Protein AF-A0A3D5V2R3-F1 (afdb_monomer)

Sequence (172 aa):
MREGDYQGSLLWVLDATVTPMGRRLIRKWVEQPLINQAEICKRHAAVEALATDNQARGDLRMALDGVYDLERLAGRIAAASANARDLNALQLTLSRLPSVISILGEFNSATLSAICQRINPLVEVVSAITQAIVEDPPVA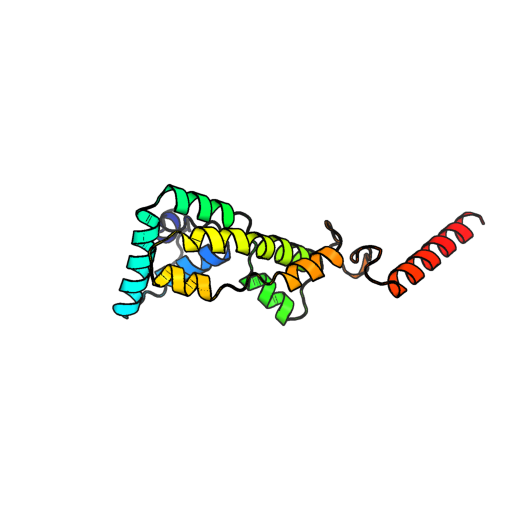IKEGGLIKPGFSKALDELRTVAVGAKEWLGTF

Secondary structure (DSSP, 8-state):
--S--STTSHHHHH---SSHHHHHHHHHHHHS----HHHHHHHHHHHHHHHH-HHHHHHHHHHHTT---HHHHHHHHHTT---HHHHHHHHHHHTTHHHHHHHHTTS--HHHHHHHTT----HHHHHHHHHHB-SS--SSGGG---BPTTS-HHHHHHHHHHHHHHHHHHT-

Mean predicted aligned error: 5.99 Å

Foldseek 3Di:
DPDDDPPPDPLVVVPPAQAPVVSVVSVCCVVPPDPDPVVVVLVVLVVVLLVVDVPLVVQLRVLQHLQYDVVVLVVCVVVVNDDLVSLLSVLVNLCSLVSNLVSLVVTPHPSSVVVSVPDDSPVVSSVLSVQFADNDADPDVVVPPGGDPPSDPVVNVVVVVVVVVVVVVVVD

pLDDT: mean 90.98, std 8.35, range [45.28, 98.19]

Radius of gyration: 22.48 Å; Cα contacts (8 Å, |Δi|>4): 142; chains: 1; bounding box: 44×40×74 Å

Nearest PDB structures (foldseek):
  7ou0-assembly1_B  TM=9.389E-01  e=1.072E-09  Escherichia coli K-12
  3zlj-assembly1_B  TM=9.289E-01  e=2.835E-09  Escherichia coli K-12
  7ai7-assembly1_B  TM=9.170E-01  e=2.255E-09  Escherichia coli K-12
  3zlj-assembly1_A  TM=9.331E-01  e=3.995E-09  Escherichia coli K-12
  7ai7-assembly1_A  TM=9.170E-01  e=2.255E-09  Escherichia coli K-12

Structure (mmCIF, N/CA/C/O backbone):
data_AF-A0A3D5V2R3-F1
#
_entry.id   AF-A0A3D5V2R3-F1
#
loop_
_atom_site.group_PDB
_atom_site.id
_atom_site.type_symbol
_atom_site.label_atom_id
_atom_site.label_alt_id
_atom_site.label_comp_id
_atom_site.label_asym_id
_atom_site.label_entity_id
_atom_site.label_seq_id
_atom_site.pdbx_PDB_ins_code
_atom_site.Cartn_x
_atom_site.Cartn_y
_atom_site.Cartn_z
_atom_site.occupancy
_atom_site.B_iso_or_equiv
_atom_site.auth_seq_id
_atom_site.auth_comp_id
_atom_site.auth_asym_id
_atom_site.auth_atom_id
_atom_site.pdbx_PDB_model_num
ATOM 1 N N . MET A 1 1 ? 0.796 -19.224 18.682 1.00 50.03 1 MET A N 1
ATOM 2 C CA . MET A 1 1 ? -0.335 -19.901 18.017 1.00 50.03 1 MET A CA 1
ATOM 3 C C . MET A 1 1 ? -0.023 -21.393 18.061 1.00 50.03 1 MET A C 1
ATOM 5 O O . MET A 1 1 ? 0.905 -21.806 17.383 1.00 50.03 1 MET A O 1
ATOM 9 N N . ARG A 1 2 ? -0.633 -22.156 18.984 1.00 45.28 2 ARG A N 1
ATOM 10 C CA . ARG A 1 2 ? -0.542 -23.629 18.949 1.00 45.28 2 ARG A CA 1
ATOM 11 C C . ARG A 1 2 ? -1.325 -24.092 17.718 1.00 45.28 2 ARG A C 1
ATOM 13 O O . ARG A 1 2 ? -2.342 -23.473 17.422 1.00 45.28 2 ARG A O 1
ATOM 20 N N . GLU A 1 3 ? -0.785 -25.075 17.004 1.00 68.50 3 GLU A N 1
ATOM 21 C CA . GLU A 1 3 ? -1.280 -25.631 15.735 1.00 68.50 3 GLU A CA 1
ATOM 22 C C . GLU A 1 3 ? -2.814 -25.624 15.649 1.00 68.50 3 GLU A C 1
ATOM 24 O O . GLU A 1 3 ? -3.494 -26.292 16.422 1.00 68.50 3 GLU A O 1
ATOM 29 N N . GLY A 1 4 ? -3.363 -24.818 14.744 1.00 56.16 4 GLY A N 1
ATOM 30 C CA . GLY A 1 4 ? -4.801 -24.677 14.558 1.00 56.16 4 GLY A CA 1
ATOM 31 C C . GLY A 1 4 ? -5.049 -23.812 13.337 1.00 56.16 4 GLY A C 1
ATOM 32 O O . GLY A 1 4 ? -4.484 -22.720 13.237 1.00 56.16 4 GLY A O 1
ATOM 33 N N . ASP A 1 5 ? -5.808 -24.347 12.386 1.00 72.12 5 ASP A N 1
ATOM 34 C CA . ASP A 1 5 ? -6.056 -23.738 11.084 1.00 72.12 5 ASP A CA 1
ATOM 35 C C . ASP A 1 5 ? -6.471 -22.267 11.183 1.00 72.12 5 ASP A C 1
ATOM 37 O O . ASP A 1 5 ? -7.123 -21.823 12.129 1.00 72.12 5 ASP A O 1
ATOM 41 N N . TYR A 1 6 ? -6.099 -21.489 10.163 1.00 78.69 6 TYR A N 1
ATOM 42 C CA . TYR A 1 6 ? -6.534 -20.097 10.058 1.00 78.69 6 TYR A CA 1
ATOM 43 C C . TYR A 1 6 ? -8.066 -20.013 10.112 1.00 78.69 6 TYR A C 1
ATOM 45 O O . TYR A 1 6 ? -8.605 -19.174 10.834 1.00 78.69 6 TYR A O 1
ATOM 53 N N . GLN A 1 7 ? -8.755 -20.924 9.420 1.00 84.06 7 GLN A N 1
ATOM 54 C CA . GLN A 1 7 ? -10.213 -21.029 9.424 1.00 84.06 7 GLN A CA 1
ATOM 55 C C . GLN A 1 7 ? -10.745 -21.377 10.821 1.00 84.06 7 GLN A C 1
ATOM 57 O O . GLN A 1 7 ? -10.276 -22.307 11.466 1.00 84.06 7 GLN A O 1
ATOM 62 N N . GLY A 1 8 ? -11.735 -20.612 11.290 1.00 84.81 8 GLY A N 1
ATOM 63 C CA . GLY A 1 8 ? -12.325 -20.779 12.625 1.00 84.81 8 GLY A CA 1
ATOM 64 C C . GLY A 1 8 ? -11.576 -20.067 13.759 1.00 84.81 8 GLY A C 1
ATOM 65 O O . GLY A 1 8 ? -12.050 -20.067 14.893 1.00 84.81 8 GLY A O 1
ATOM 66 N N . SER A 1 9 ? -10.444 -19.411 13.480 1.00 89.75 9 SER A N 1
ATOM 67 C CA . SER A 1 9 ? -9.740 -18.583 14.468 1.00 89.75 9 SER A CA 1
ATOM 68 C C . SER A 1 9 ? -10.374 -17.192 14.633 1.00 89.75 9 SER A C 1
ATOM 70 O O . SER A 1 9 ? -11.010 -16.669 13.717 1.00 89.75 9 SER A O 1
ATOM 72 N N . LEU A 1 10 ? -10.127 -16.528 15.773 1.00 90.12 10 LEU A N 1
ATOM 73 C CA . LEU A 1 10 ? -10.508 -15.118 15.975 1.00 90.12 10 LEU A CA 1
ATOM 74 C C . LEU A 1 10 ? -9.936 -14.216 14.873 1.00 90.12 10 LEU A C 1
ATOM 76 O O . LEU A 1 10 ? -10.608 -13.309 14.390 1.00 90.12 10 LEU A O 1
ATOM 80 N N . LEU A 1 11 ? -8.696 -14.478 14.455 1.00 91.38 11 LEU A N 1
ATOM 81 C CA . LEU A 1 11 ? -8.052 -13.700 13.408 1.00 91.38 11 LEU A CA 1
ATOM 82 C C . LEU A 1 11 ? -8.772 -13.845 12.063 1.00 91.38 11 LEU A C 1
ATOM 84 O O . LEU A 1 11 ? -8.862 -12.864 11.337 1.00 91.38 11 LEU A O 1
ATOM 88 N N . TRP A 1 12 ? -9.301 -15.028 11.741 1.00 91.44 12 TRP A N 1
ATOM 89 C CA . TRP A 1 12 ? -10.091 -15.235 10.524 1.00 91.44 12 TRP A CA 1
ATOM 90 C C . TRP A 1 12 ? -11.400 -14.449 10.533 1.00 91.44 12 TRP A C 1
ATOM 92 O O . TRP A 1 12 ? -11.771 -13.892 9.507 1.00 91.44 12 TRP A O 1
ATOM 102 N N . VAL A 1 13 ? -12.057 -14.330 11.690 1.00 92.94 13 VAL A N 1
ATOM 103 C CA . VAL A 1 13 ? -13.272 -13.509 11.825 1.00 92.94 13 VAL A CA 1
ATOM 104 C C . VAL A 1 13 ? -12.958 -12.011 11.717 1.00 92.94 13 VAL A C 1
ATOM 106 O O . VAL A 1 13 ? -13.726 -11.261 11.121 1.00 92.94 13 VAL A O 1
ATOM 109 N N . LEU A 1 14 ? -11.843 -11.560 12.299 1.00 93.81 14 LEU A N 1
ATOM 110 C CA . LEU A 1 14 ? -11.488 -10.137 12.346 1.00 93.81 14 LEU A CA 1
ATOM 111 C C . LEU A 1 14 ? -10.824 -9.616 11.063 1.00 93.81 14 LEU A C 1
ATOM 113 O O . LEU A 1 14 ? -10.918 -8.424 10.763 1.00 93.81 14 LEU A O 1
ATOM 117 N N . ASP A 1 15 ? -10.109 -10.463 10.324 1.00 94.69 15 ASP A N 1
ATOM 118 C CA . ASP A 1 15 ? -9.341 -10.039 9.155 1.00 94.69 15 ASP A CA 1
ATOM 119 C C . ASP A 1 15 ? -10.224 -9.854 7.912 1.00 94.69 15 ASP A C 1
ATOM 121 O O . ASP A 1 15 ? -10.314 -10.715 7.041 1.00 94.69 15 ASP A O 1
ATOM 125 N N . ALA A 1 16 ? -10.820 -8.667 7.805 1.00 94.69 16 ALA A N 1
ATOM 126 C CA . ALA A 1 16 ? -11.489 -8.173 6.600 1.00 94.69 16 ALA A CA 1
ATOM 127 C C . ALA A 1 16 ? -10.644 -7.122 5.848 1.00 94.69 16 ALA A C 1
ATOM 129 O O . ALA A 1 16 ? -11.187 -6.226 5.183 1.00 94.69 16 ALA A O 1
ATOM 130 N N . THR A 1 17 ? -9.317 -7.163 6.007 1.00 95.25 17 THR A N 1
ATOM 131 C CA . THR A 1 17 ? -8.405 -6.185 5.401 1.00 95.25 17 THR A CA 1
ATOM 132 C C . THR A 1 17 ? -8.277 -6.397 3.889 1.00 95.25 17 THR A C 1
ATOM 134 O O . THR A 1 17 ? -8.329 -7.524 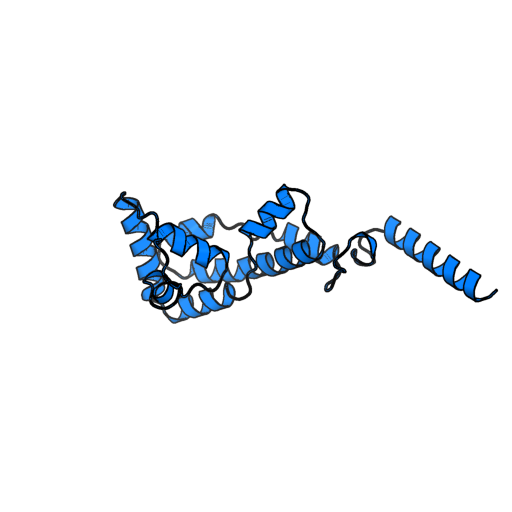3.403 1.00 95.25 17 THR A O 1
ATOM 137 N N . VAL A 1 18 ? -8.115 -5.305 3.134 1.00 95.56 18 VAL A N 1
ATOM 138 C CA . VAL A 1 18 ? -8.002 -5.336 1.657 1.00 95.56 18 VAL A CA 1
ATOM 139 C C . VAL A 1 18 ? -6.556 -5.263 1.160 1.00 95.56 18 VAL A C 1
ATOM 141 O O . VAL A 1 18 ? -6.307 -5.368 -0.033 1.00 95.56 18 VAL A O 1
ATOM 144 N N . THR A 1 19 ? -5.579 -5.115 2.065 1.00 93.62 19 THR A N 1
ATOM 145 C CA . THR A 1 19 ? -4.153 -5.052 1.711 1.00 93.62 19 THR A CA 1
ATOM 146 C C . THR A 1 19 ? -3.338 -6.111 2.462 1.00 93.62 19 THR A C 1
ATOM 148 O O . THR A 1 19 ? -3.599 -6.373 3.643 1.00 93.62 19 THR A O 1
ATOM 151 N N . PRO A 1 20 ? -2.289 -6.693 1.844 1.00 92.31 20 PRO A N 1
ATOM 152 C CA . PRO A 1 20 ? -1.420 -7.665 2.515 1.00 92.31 20 PRO A CA 1
ATOM 153 C C . PRO A 1 20 ? -0.726 -7.110 3.768 1.00 92.31 20 PRO A C 1
ATOM 155 O O . PRO A 1 20 ? -0.557 -7.825 4.759 1.00 92.31 20 PRO A O 1
ATOM 158 N N . MET A 1 21 ? -0.335 -5.832 3.740 1.00 93.12 21 MET A N 1
ATOM 159 C CA . MET A 1 21 ? 0.267 -5.149 4.889 1.00 93.12 21 MET A CA 1
ATOM 160 C C . MET A 1 21 ? -0.747 -4.906 6.017 1.00 93.12 21 MET A C 1
ATOM 162 O O . MET A 1 21 ? -0.410 -5.086 7.186 1.00 93.12 21 MET A O 1
ATOM 166 N N . GLY A 1 22 ? -2.012 -4.612 5.687 1.00 94.69 22 GLY A N 1
ATOM 167 C CA . GLY A 1 22 ? -3.102 -4.521 6.661 1.00 94.69 22 GLY A CA 1
ATOM 168 C C . GLY A 1 22 ? -3.349 -5.848 7.381 1.00 94.69 22 GLY A C 1
ATOM 169 O O . GLY A 1 22 ? -3.417 -5.876 8.611 1.00 94.69 22 GLY A O 1
ATOM 170 N N . ARG A 1 23 ? -3.370 -6.963 6.636 1.00 93.69 23 ARG A N 1
ATOM 171 C CA . ARG A 1 23 ? -3.497 -8.324 7.188 1.00 93.69 23 ARG A CA 1
ATOM 172 C C . ARG A 1 23 ? -2.398 -8.648 8.201 1.00 93.69 23 ARG A C 1
ATOM 174 O O . ARG A 1 23 ? -2.653 -9.247 9.248 1.00 93.69 23 ARG A O 1
ATOM 181 N N . ARG A 1 24 ? -1.153 -8.259 7.914 1.00 94.12 24 ARG A N 1
ATOM 182 C CA . ARG A 1 24 ? -0.040 -8.434 8.863 1.00 94.12 24 ARG A CA 1
ATOM 183 C C . ARG A 1 24 ? -0.199 -7.553 10.096 1.00 94.12 24 ARG A C 1
ATOM 185 O O . ARG A 1 24 ? 0.067 -8.014 11.204 1.00 94.12 24 ARG A O 1
ATOM 192 N N . LEU A 1 25 ? -0.654 -6.314 9.915 1.00 95.31 25 LEU A N 1
ATOM 193 C CA . LEU A 1 25 ? -0.848 -5.376 11.015 1.00 95.31 25 LEU A CA 1
ATOM 194 C C . LEU A 1 25 ? -1.928 -5.853 11.995 1.00 95.31 25 LEU A C 1
ATOM 196 O O . LEU A 1 25 ? -1.680 -5.850 13.200 1.00 95.31 25 LEU A O 1
ATOM 200 N N . ILE A 1 26 ? -3.087 -6.311 11.505 1.00 95.94 26 ILE A N 1
ATOM 201 C CA . ILE A 1 26 ? -4.167 -6.793 12.381 1.00 95.94 26 ILE A CA 1
ATOM 202 C C . ILE A 1 26 ? -3.754 -8.059 13.137 1.00 95.94 26 ILE A C 1
ATOM 204 O O . ILE A 1 26 ? -3.982 -8.148 14.342 1.00 95.94 26 ILE A O 1
ATOM 208 N N . ARG A 1 27 ? -3.044 -8.987 12.478 1.00 94.94 27 ARG A N 1
ATOM 209 C CA . ARG A 1 27 ? -2.436 -10.150 13.143 1.00 94.94 27 ARG A CA 1
ATOM 210 C C . ARG A 1 27 ? -1.528 -9.714 14.289 1.00 94.94 27 ARG A C 1
ATOM 212 O O . ARG A 1 27 ? -1.704 -10.181 15.410 1.00 94.94 27 ARG A O 1
ATOM 219 N N . LYS A 1 28 ? -0.611 -8.776 14.025 1.00 95.75 28 LYS A N 1
ATOM 220 C CA . LYS A 1 28 ? 0.296 -8.238 15.045 1.00 95.75 28 LYS A CA 1
ATOM 221 C C . LYS A 1 28 ? -0.471 -7.621 16.215 1.00 95.75 28 LYS A C 1
ATOM 223 O O . LYS A 1 28 ? -0.086 -7.834 17.354 1.00 95.75 28 LYS A O 1
ATOM 228 N N . TRP A 1 29 ? -1.540 -6.866 15.962 1.00 96.12 29 TRP A N 1
ATOM 229 C CA . TRP A 1 29 ? -2.332 -6.245 17.030 1.00 96.12 29 TRP A CA 1
ATOM 230 C C . TRP A 1 29 ? -3.070 -7.259 17.904 1.00 96.12 29 TRP A C 1
ATOM 232 O O . TRP A 1 29 ? -3.175 -7.038 19.106 1.00 96.12 29 TRP A O 1
ATOM 242 N N . VAL A 1 30 ? -3.558 -8.356 17.320 1.00 93.88 30 VAL A N 1
ATOM 243 C CA . VAL A 1 30 ? -4.195 -9.448 18.072 1.00 93.88 30 VAL A CA 1
ATOM 244 C C . VAL A 1 30 ? -3.163 -10.211 18.906 1.00 93.88 30 VAL A C 1
ATOM 246 O O . VAL A 1 30 ? -3.427 -10.549 20.055 1.00 93.88 30 VAL A O 1
ATOM 249 N N . GLU A 1 31 ? -1.976 -10.462 18.351 1.00 94.06 31 GLU A N 1
ATOM 250 C CA . GLU A 1 31 ? -0.890 -11.170 19.042 1.00 94.06 31 GLU A CA 1
ATOM 251 C C . GLU A 1 31 ? -0.183 -10.306 20.099 1.00 94.06 31 GLU A C 1
ATOM 253 O O . GLU A 1 31 ? 0.377 -10.839 21.055 1.00 94.06 31 GLU A O 1
ATOM 258 N N . GLN A 1 32 ? -0.198 -8.980 19.933 1.00 96.19 32 GLN A N 1
ATOM 259 C CA . GLN A 1 32 ? 0.481 -8.011 20.798 1.00 96.19 32 GLN A CA 1
ATOM 260 C C . GLN A 1 32 ? -0.468 -6.853 21.158 1.00 96.19 32 GLN A C 1
ATOM 262 O O . GLN A 1 32 ? -0.354 -5.755 20.593 1.00 96.19 32 GLN A O 1
ATOM 267 N N . PRO A 1 33 ? -1.420 -7.077 22.085 1.00 95.94 33 PRO A N 1
ATOM 268 C CA . PRO A 1 33 ? -2.366 -6.052 22.503 1.00 95.94 33 PRO A CA 1
ATOM 269 C C . PRO A 1 33 ? -1.675 -4.847 23.147 1.00 95.94 33 PRO A C 1
ATOM 271 O O . PRO A 1 33 ? -0.648 -4.965 23.817 1.00 95.94 33 PRO A O 1
ATOM 274 N N . LEU A 1 34 ? -2.277 -3.671 22.974 1.00 97.31 34 LEU A N 1
ATOM 275 C CA . LEU A 1 34 ? -1.851 -2.475 23.692 1.00 97.31 34 LEU A CA 1
ATOM 276 C C . LEU A 1 34 ? -2.250 -2.568 25.168 1.00 97.31 34 LEU A C 1
ATOM 278 O O . LEU A 1 34 ? -3.333 -3.042 25.494 1.00 97.31 34 LEU A O 1
ATOM 282 N N . ILE A 1 35 ? -1.401 -2.023 26.038 1.00 97.31 35 ILE A N 1
ATOM 283 C CA . ILE A 1 35 ? -1.697 -1.815 27.467 1.00 97.31 35 ILE A CA 1
ATOM 284 C C . ILE A 1 35 ? -1.854 -0.330 27.826 1.00 97.31 35 ILE A C 1
ATOM 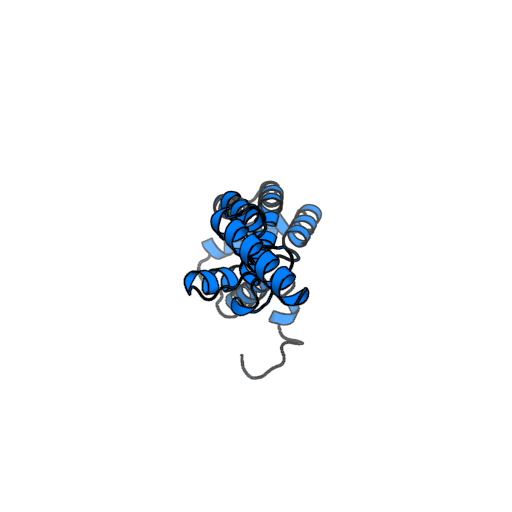286 O O . ILE A 1 35 ? -2.274 0.011 28.927 1.00 97.31 35 ILE A O 1
ATOM 290 N N . ASN A 1 36 ? -1.516 0.572 26.900 1.00 98.19 36 ASN A N 1
ATOM 291 C CA . ASN A 1 36 ? -1.640 2.010 27.102 1.00 98.19 36 ASN A CA 1
ATOM 292 C C . ASN A 1 36 ? -3.063 2.471 26.755 1.00 98.19 36 ASN A C 1
ATOM 294 O O . ASN A 1 36 ? -3.470 2.418 25.594 1.00 98.19 36 ASN A O 1
ATOM 298 N N . GLN A 1 37 ? -3.793 2.968 27.755 1.00 98.06 37 GLN A N 1
ATOM 299 C CA . GLN A 1 37 ? -5.175 3.420 27.599 1.00 98.06 37 GLN A CA 1
ATOM 300 C C . GLN A 1 37 ? -5.330 4.543 26.563 1.00 98.06 37 GLN A C 1
ATOM 302 O O . GLN A 1 37 ? -6.261 4.503 25.765 1.00 98.06 37 GLN A O 1
ATOM 307 N N . ALA A 1 38 ? -4.422 5.521 26.525 1.00 97.69 38 ALA A N 1
ATOM 308 C CA . ALA A 1 38 ? -4.523 6.639 25.589 1.00 9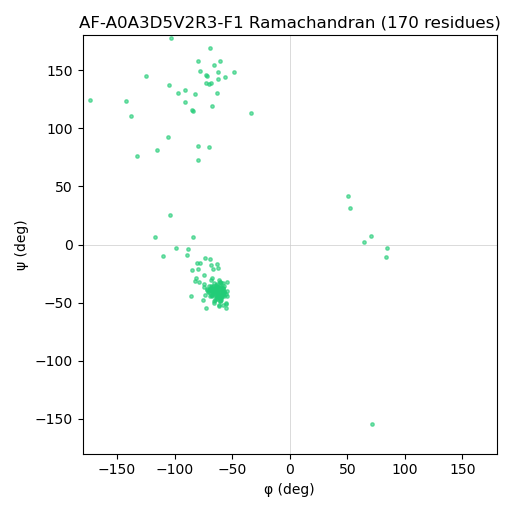7.69 38 ALA A CA 1
ATOM 309 C C . ALA A 1 38 ? -4.398 6.174 24.128 1.00 97.69 38 ALA A C 1
ATOM 311 O O . ALA A 1 38 ? -5.158 6.620 23.269 1.00 97.69 38 ALA A O 1
ATOM 312 N N . GLU A 1 39 ? -3.489 5.237 23.845 1.00 97.19 39 GLU A N 1
ATOM 313 C CA . GLU A 1 39 ? -3.340 4.652 22.505 1.00 97.19 39 GLU A CA 1
ATOM 314 C C . GLU A 1 39 ? -4.539 3.780 22.111 1.00 97.19 39 GLU A C 1
ATOM 316 O O . GLU A 1 39 ? -4.960 3.791 20.952 1.00 97.19 39 GLU A O 1
ATOM 321 N N . ILE A 1 40 ? -5.136 3.067 23.073 1.00 97.88 40 ILE A N 1
ATOM 322 C CA . ILE A 1 40 ? -6.389 2.332 22.860 1.00 97.88 40 ILE A CA 1
ATOM 323 C C . ILE A 1 40 ? -7.504 3.316 22.483 1.00 97.88 40 ILE A C 1
ATOM 325 O O . ILE A 1 40 ? -8.122 3.155 21.431 1.00 97.88 40 ILE A O 1
ATOM 329 N N . CYS A 1 41 ? -7.711 4.380 23.263 1.00 97.56 41 CYS A N 1
ATOM 330 C CA . CYS A 1 41 ? -8.740 5.386 22.990 1.00 97.56 41 CYS A CA 1
ATOM 331 C C . CYS A 1 41 ? -8.572 6.048 21.612 1.00 97.56 41 CYS A C 1
ATOM 333 O O . CYS A 1 41 ? -9.561 6.230 20.905 1.00 97.56 41 CYS A O 1
ATOM 335 N N . LYS A 1 42 ? -7.336 6.342 21.178 1.00 96.69 42 LYS A N 1
ATOM 336 C CA . LYS A 1 42 ? -7.066 6.858 19.820 1.00 96.69 42 LYS A CA 1
ATOM 337 C C . LYS A 1 42 ? -7.537 5.893 18.729 1.00 96.69 42 LYS A C 1
ATOM 339 O O . LYS A 1 42 ? -8.176 6.318 17.768 1.00 96.69 42 LYS A O 1
ATOM 344 N N . ARG A 1 43 ? -7.267 4.587 18.879 1.00 96.88 43 ARG A N 1
ATOM 345 C CA . ARG A 1 43 ? -7.759 3.567 17.935 1.00 96.88 43 ARG A CA 1
ATOM 346 C C . ARG A 1 43 ? -9.283 3.499 17.926 1.00 96.88 43 ARG A C 1
ATOM 348 O O . ARG A 1 43 ? -9.862 3.463 16.847 1.00 96.88 43 ARG A O 1
ATOM 355 N N . HIS A 1 44 ? -9.921 3.526 19.096 1.00 96.88 44 HIS A N 1
ATOM 356 C CA . HIS A 1 44 ? -11.383 3.523 19.196 1.00 96.88 44 HIS A CA 1
ATOM 357 C C . HIS A 1 44 ? -12.010 4.741 18.510 1.00 96.88 44 HIS A C 1
ATOM 359 O O . HIS A 1 44 ? -12.929 4.562 17.722 1.00 96.88 44 HI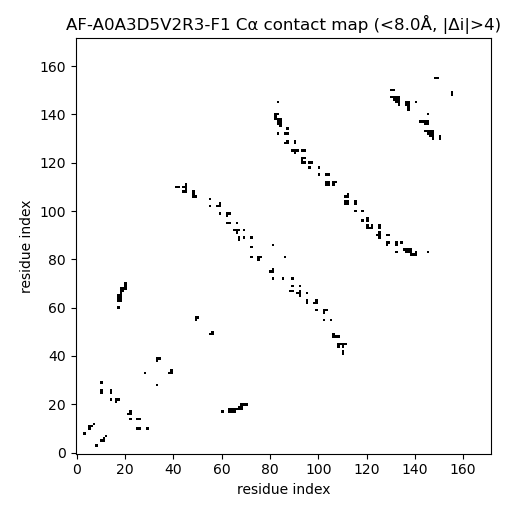S A O 1
ATOM 365 N N . ALA A 1 45 ? -11.461 5.943 18.705 1.00 95.94 45 ALA A N 1
ATOM 366 C CA . ALA A 1 45 ? -11.950 7.154 18.043 1.00 95.94 45 ALA A CA 1
ATOM 367 C C . ALA A 1 45 ? -11.825 7.092 16.508 1.00 95.94 45 ALA A C 1
ATOM 369 O O . ALA A 1 45 ? -12.685 7.588 15.783 1.00 95.94 45 ALA A O 1
ATOM 370 N N . ALA A 1 46 ? -10.758 6.480 15.981 1.00 96.75 46 ALA A N 1
ATOM 371 C CA . ALA A 1 46 ? -10.629 6.247 14.542 1.00 96.75 46 ALA A CA 1
ATOM 372 C C . ALA A 1 46 ? -11.659 5.224 14.031 1.00 96.75 46 ALA A C 1
ATOM 374 O O . ALA A 1 46 ? -12.272 5.437 12.988 1.00 96.75 46 ALA A O 1
ATOM 375 N N . VAL A 1 47 ? -11.866 4.130 14.772 1.00 96.81 47 VAL A N 1
ATOM 376 C CA . VAL A 1 47 ? -12.859 3.100 14.432 1.00 96.81 47 VAL A CA 1
ATOM 377 C C . VAL A 1 47 ? -14.274 3.668 14.457 1.00 96.81 47 VAL A C 1
ATOM 379 O O . VAL A 1 47 ? -15.029 3.405 13.532 1.00 96.81 47 VAL A O 1
ATOM 382 N N . GLU A 1 48 ? -14.630 4.464 15.464 1.00 97.31 48 GLU A N 1
ATOM 383 C CA . GLU A 1 48 ? -15.950 5.092 15.590 1.00 97.31 48 GLU A CA 1
ATOM 384 C C . GLU A 1 48 ? -16.253 6.030 14.415 1.00 97.31 48 GLU A C 1
ATOM 386 O O . GLU A 1 48 ? -17.321 5.931 13.808 1.00 97.31 48 GLU A O 1
ATOM 391 N N . ALA A 1 49 ? -15.291 6.870 14.020 1.00 96.56 49 ALA A N 1
ATOM 392 C CA . ALA A 1 49 ? -15.436 7.736 12.852 1.00 96.56 49 ALA A CA 1
ATOM 393 C C . ALA A 1 49 ? -15.666 6.929 11.558 1.00 96.56 49 ALA A C 1
ATOM 395 O O . ALA A 1 49 ? -16.580 7.235 10.795 1.00 96.56 49 ALA A O 1
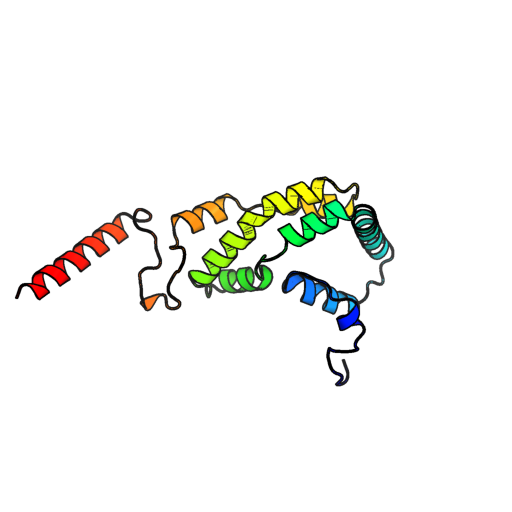ATOM 396 N N . LEU A 1 50 ? -14.899 5.851 11.344 1.00 96.81 50 LEU A N 1
ATOM 397 C CA . LEU A 1 50 ? -15.075 4.945 10.197 1.00 96.81 50 LEU A CA 1
ATOM 398 C C . LEU A 1 50 ? -16.381 4.132 10.269 1.00 96.81 50 LEU A C 1
ATOM 400 O O . LEU A 1 50 ? -16.927 3.725 9.245 1.00 96.81 50 LEU A O 1
ATOM 404 N N . ALA A 1 51 ? -16.858 3.812 11.471 1.00 96.19 51 ALA A N 1
ATOM 405 C CA . ALA A 1 51 ? -18.081 3.043 11.678 1.00 96.19 51 ALA A CA 1
ATOM 406 C C . ALA A 1 51 ? -19.336 3.883 11.410 1.00 96.19 51 ALA A C 1
ATOM 408 O O . ALA A 1 51 ? -20.324 3.350 10.909 1.00 96.19 51 ALA A O 1
ATOM 409 N N . THR A 1 52 ? -19.269 5.180 11.719 1.00 96.12 52 THR A N 1
ATOM 410 C CA . THR A 1 52 ? -20.382 6.127 11.586 1.00 96.12 52 THR A CA 1
ATOM 411 C C . THR A 1 52 ? -20.680 6.458 10.123 1.00 96.12 52 THR A C 1
ATOM 413 O O . THR A 1 52 ? -21.848 6.528 9.745 1.00 96.12 52 THR A O 1
ATOM 416 N N . ASP A 1 53 ? -19.650 6.596 9.282 1.00 95.50 53 ASP A N 1
ATOM 417 C CA . ASP A 1 53 ? -19.809 6.843 7.845 1.00 95.50 53 ASP A CA 1
ATOM 418 C C . ASP A 1 53 ? -19.493 5.589 7.015 1.00 95.50 53 ASP A C 1
ATOM 420 O O . ASP A 1 53 ? -18.352 5.303 6.639 1.00 95.50 53 ASP A O 1
ATOM 424 N N . ASN A 1 54 ? -20.536 4.806 6.735 1.00 94.69 54 ASN A N 1
ATOM 425 C CA . ASN A 1 54 ? -20.416 3.578 5.951 1.00 94.69 54 ASN A CA 1
ATOM 426 C C . ASN A 1 54 ? -20.015 3.830 4.491 1.00 94.69 54 ASN A C 1
ATOM 428 O O . ASN A 1 54 ? -19.333 2.978 3.917 1.00 94.69 54 ASN A O 1
ATOM 432 N N . GLN A 1 55 ? -20.441 4.952 3.902 1.00 95.75 55 GLN A N 1
ATOM 433 C CA . GLN A 1 55 ? -20.182 5.268 2.500 1.00 95.75 55 GLN A CA 1
ATOM 434 C C . GLN A 1 55 ? -18.710 5.635 2.321 1.00 95.75 55 GLN A C 1
ATOM 436 O O . GLN A 1 55 ? -18.001 4.935 1.599 1.00 95.75 55 GLN A O 1
ATOM 441 N N . ALA A 1 56 ? -18.217 6.615 3.085 1.00 95.56 56 ALA A N 1
ATOM 442 C CA . ALA A 1 56 ? -16.813 7.017 3.040 1.00 95.56 56 ALA A CA 1
ATOM 443 C C . ALA A 1 56 ? -15.878 5.855 3.419 1.00 95.56 56 ALA A C 1
ATOM 445 O O . ALA A 1 56 ? -14.809 5.678 2.832 1.00 95.56 56 ALA A O 1
ATOM 446 N N . ARG A 1 57 ? -16.281 4.984 4.363 1.00 96.19 57 ARG A N 1
ATOM 447 C CA . ARG A 1 57 ? -15.525 3.755 4.666 1.00 96.19 57 ARG A CA 1
ATOM 448 C C . ARG A 1 57 ? -15.482 2.802 3.468 1.00 96.19 57 ARG A C 1
ATOM 450 O O . ARG A 1 57 ? -14.449 2.169 3.239 1.00 96.19 57 ARG A O 1
ATOM 457 N N . GLY A 1 58 ? -16.588 2.652 2.742 1.00 96.81 58 GLY A N 1
ATOM 458 C CA . GLY A 1 58 ? -16.656 1.859 1.514 1.00 96.81 58 GLY A CA 1
ATOM 459 C C . GLY A 1 58 ? -15.715 2.399 0.440 1.00 96.81 58 GLY A C 1
ATOM 460 O O . GLY A 1 58 ? -14.894 1.647 -0.087 1.00 96.81 58 GLY A O 1
ATOM 461 N N . ASP A 1 59 ? -15.757 3.707 0.207 1.00 96.31 59 ASP A N 1
ATOM 462 C CA . ASP A 1 59 ? -14.905 4.395 -0.764 1.00 96.31 59 ASP A CA 1
ATOM 463 C C . ASP A 1 59 ? -13.422 4.274 -0.394 1.00 96.31 59 ASP A C 1
ATOM 465 O O . ASP A 1 59 ? -12.592 3.923 -1.236 1.00 96.31 59 ASP A O 1
ATOM 469 N N . LEU A 1 60 ? -13.083 4.424 0.892 1.00 96.12 60 LEU A N 1
ATOM 470 C CA . LEU A 1 60 ? -11.723 4.213 1.389 1.00 96.12 60 LEU A CA 1
ATOM 471 C C . LEU A 1 60 ? -11.242 2.775 1.152 1.00 96.12 60 LEU A C 1
ATOM 473 O O . LEU A 1 60 ? -10.092 2.559 0.767 1.00 96.12 60 LEU A O 1
ATOM 477 N N . ARG A 1 61 ? -12.108 1.774 1.364 1.00 96.62 61 ARG A N 1
ATOM 478 C CA . ARG A 1 61 ? -11.773 0.369 1.082 1.00 96.62 61 ARG A CA 1
ATOM 479 C C . ARG A 1 61 ? -11.515 0.143 -0.403 1.00 96.62 61 ARG A C 1
ATOM 481 O O . ARG A 1 61 ? -10.559 -0.553 -0.716 1.00 96.62 61 ARG A O 1
ATOM 488 N N . MET A 1 62 ? -12.317 0.729 -1.292 1.00 95.38 62 MET A N 1
ATOM 489 C CA . MET A 1 62 ? -12.105 0.626 -2.740 1.00 95.38 62 MET A CA 1
ATOM 490 C C . MET A 1 62 ? -10.818 1.328 -3.185 1.00 95.38 62 MET A C 1
ATOM 492 O O . MET A 1 62 ? -10.071 0.785 -3.995 1.00 95.38 62 MET A O 1
ATOM 496 N N . ALA A 1 63 ? -10.511 2.500 -2.624 1.00 94.44 63 ALA A N 1
ATOM 497 C CA . ALA A 1 63 ? -9.271 3.216 -2.918 1.00 94.44 63 ALA A CA 1
ATOM 498 C C . ALA A 1 63 ? -8.024 2.425 -2.477 1.00 94.44 63 ALA A C 1
ATOM 500 O O . ALA A 1 63 ? -6.995 2.448 -3.158 1.00 94.44 63 ALA A O 1
ATOM 501 N N . LEU A 1 64 ? -8.129 1.699 -1.357 1.00 94.25 64 LEU A N 1
ATOM 502 C CA . LEU A 1 64 ? -7.086 0.810 -0.840 1.00 94.25 64 LEU A CA 1
ATOM 503 C C . LEU A 1 64 ? -7.046 -0.563 -1.525 1.00 94.25 64 LEU A C 1
ATOM 505 O O . LEU A 1 64 ? -6.052 -1.275 -1.383 1.00 94.25 64 LEU A O 1
ATOM 509 N N . ASP A 1 65 ? -8.092 -0.955 -2.245 1.00 91.06 65 ASP A N 1
ATOM 510 C CA . ASP A 1 65 ? -8.105 -2.220 -2.969 1.00 91.06 65 ASP A CA 1
ATOM 511 C C . ASP A 1 65 ? -7.133 -2.167 -4.157 1.00 91.06 65 ASP A C 1
ATOM 513 O O . ASP A 1 65 ? -6.995 -1.152 -4.842 1.00 91.06 65 ASP A O 1
ATOM 517 N N . GLY A 1 66 ? -6.386 -3.246 -4.375 1.00 82.00 66 GLY A N 1
ATOM 518 C CA . GLY A 1 66 ? -5.314 -3.284 -5.377 1.00 82.00 66 GLY A CA 1
ATOM 519 C C . GLY A 1 66 ? -4.062 -2.455 -5.040 1.00 82.00 66 GLY A C 1
ATOM 520 O O . GLY A 1 66 ? -3.172 -2.339 -5.882 1.00 82.00 66 GLY A O 1
ATOM 521 N N . VAL A 1 67 ? -3.954 -1.895 -3.828 1.00 87.75 67 VAL A N 1
ATOM 522 C CA . VAL A 1 67 ? -2.689 -1.365 -3.286 1.00 87.75 67 VAL A CA 1
ATOM 523 C C . VAL A 1 67 ? -1.748 -2.545 -3.041 1.00 87.75 67 VAL A C 1
ATOM 525 O O . VAL A 1 67 ? -2.045 -3.440 -2.243 1.00 87.75 67 VAL A O 1
ATOM 528 N N . TYR A 1 68 ? -0.598 -2.553 -3.721 1.00 88.06 68 TYR A N 1
ATOM 529 C CA . TYR A 1 68 ? 0.406 -3.592 -3.521 1.00 88.06 68 TYR A CA 1
ATOM 530 C C . TYR A 1 68 ? 1.059 -3.472 -2.140 1.00 88.06 68 TYR A C 1
ATOM 532 O O . TYR A 1 68 ? 0.909 -2.497 -1.404 1.00 88.06 68 TYR A O 1
ATOM 540 N N . ASP A 1 69 ? 1.815 -4.498 -1.775 1.00 90.25 69 ASP A N 1
ATOM 541 C CA . ASP A 1 69 ? 2.519 -4.566 -0.504 1.00 90.25 69 ASP A CA 1
ATOM 542 C C . ASP A 1 69 ? 3.697 -3.570 -0.439 1.00 90.25 69 ASP A C 1
ATOM 544 O O . ASP A 1 69 ? 4.847 -3.929 -0.702 1.00 90.25 69 ASP A O 1
ATOM 548 N N . LEU A 1 70 ? 3.402 -2.311 -0.090 1.00 90.19 70 LEU A N 1
ATOM 549 C CA . LEU A 1 70 ? 4.387 -1.225 -0.013 1.00 90.19 70 LEU A CA 1
ATOM 550 C C . LEU A 1 70 ? 5.533 -1.528 0.948 1.00 90.19 70 LEU A C 1
ATOM 552 O O . LEU A 1 70 ? 6.671 -1.177 0.659 1.00 90.19 70 LEU A O 1
ATOM 556 N N . GLU A 1 71 ? 5.255 -2.185 2.073 1.00 88.25 71 GLU A N 1
ATOM 557 C CA . GLU A 1 71 ? 6.278 -2.528 3.064 1.00 88.25 71 GLU A CA 1
ATOM 558 C C . GLU A 1 71 ? 7.331 -3.464 2.453 1.00 88.25 71 GLU A C 1
ATOM 560 O O . GLU A 1 71 ? 8.535 -3.230 2.578 1.00 88.25 71 GLU A O 1
ATOM 565 N N . ARG A 1 72 ? 6.889 -4.489 1.713 1.00 90.50 72 ARG A N 1
ATOM 566 C CA . ARG A 1 72 ? 7.802 -5.403 1.013 1.00 90.50 72 ARG A CA 1
ATOM 567 C C . ARG A 1 72 ? 8.495 -4.745 -0.176 1.00 90.50 72 ARG A C 1
ATOM 569 O O . ARG A 1 72 ? 9.687 -4.979 -0.369 1.00 90.50 72 ARG A O 1
ATOM 576 N N . LEU A 1 73 ? 7.780 -3.934 -0.957 1.00 92.56 73 LEU A N 1
ATOM 577 C CA . LEU A 1 73 ? 8.363 -3.199 -2.084 1.00 92.56 73 LEU A CA 1
ATOM 578 C C . LEU A 1 73 ? 9.470 -2.250 -1.606 1.00 92.56 73 LEU A C 1
ATOM 580 O O . LEU A 1 73 ? 10.586 -2.307 -2.120 1.00 92.56 73 LEU A O 1
ATOM 584 N N . ALA A 1 74 ? 9.202 -1.455 -0.568 1.00 91.38 74 ALA A N 1
ATOM 585 C CA . ALA A 1 74 ? 10.178 -0.554 0.037 1.00 91.38 74 ALA A CA 1
ATOM 586 C C . ALA A 1 74 ? 11.406 -1.311 0.562 1.00 91.38 74 ALA A C 1
ATOM 588 O O . ALA A 1 74 ? 12.534 -0.890 0.313 1.00 91.38 74 ALA A O 1
ATOM 589 N N . GLY A 1 75 ? 11.206 -2.465 1.211 1.00 93.62 75 GLY A N 1
ATOM 590 C CA . GLY A 1 75 ? 12.307 -3.320 1.659 1.00 93.62 75 GLY A CA 1
ATOM 591 C C . GLY A 1 75 ? 13.201 -3.804 0.511 1.00 93.62 75 GLY A C 1
ATOM 592 O O . GLY A 1 75 ? 14.425 -3.750 0.613 1.00 93.62 75 GLY A O 1
ATOM 593 N N . ARG A 1 76 ? 12.612 -4.224 -0.616 1.00 93.44 76 ARG A N 1
ATOM 594 C CA . ARG A 1 76 ? 13.375 -4.674 -1.795 1.00 93.44 76 ARG A CA 1
ATOM 595 C C . ARG A 1 76 ? 14.134 -3.541 -2.475 1.00 93.44 76 ARG A C 1
ATOM 597 O O . ARG A 1 76 ? 15.263 -3.759 -2.913 1.00 93.44 76 ARG A O 1
ATOM 604 N N . ILE A 1 77 ? 13.541 -2.349 -2.533 1.00 93.06 77 ILE A N 1
ATOM 605 C CA . ILE A 1 77 ? 14.186 -1.140 -3.063 1.00 93.06 77 ILE A CA 1
ATOM 606 C C . ILE A 1 77 ? 15.369 -0.741 -2.183 1.00 93.06 77 ILE A C 1
ATOM 608 O O . ILE A 1 77 ? 16.465 -0.546 -2.700 1.00 93.06 77 ILE A O 1
ATOM 612 N N . ALA A 1 78 ? 15.182 -0.697 -0.861 1.00 94.38 78 ALA A N 1
ATOM 613 C CA . ALA A 1 78 ? 16.255 -0.399 0.086 1.00 94.38 78 ALA A CA 1
ATOM 614 C C . ALA A 1 78 ? 17.412 -1.411 -0.006 1.00 94.38 78 ALA A C 1
ATOM 616 O O . ALA A 1 78 ? 18.571 -1.042 0.150 1.00 94.38 78 ALA A O 1
ATOM 617 N N . ALA A 1 79 ? 17.104 -2.673 -0.314 1.00 95.50 79 ALA A N 1
ATOM 618 C CA . ALA A 1 79 ? 18.087 -3.729 -0.543 1.00 95.50 79 ALA A CA 1
ATOM 619 C C . ALA A 1 79 ? 18.653 -3.776 -1.981 1.00 95.50 79 ALA A C 1
ATOM 621 O O . ALA A 1 79 ? 19.342 -4.736 -2.317 1.00 95.50 79 ALA A O 1
ATOM 622 N N . ALA A 1 80 ? 18.334 -2.805 -2.849 1.00 91.56 80 ALA A N 1
ATOM 623 C CA . ALA A 1 80 ? 18.742 -2.763 -4.260 1.00 91.56 80 ALA A CA 1
ATOM 624 C C . ALA A 1 80 ? 18.421 -4.052 -5.059 1.00 91.56 80 ALA A C 1
ATOM 626 O O . ALA A 1 80 ? 19.130 -4.423 -5.992 1.00 91.56 80 ALA A O 1
ATOM 627 N N . SER A 1 81 ? 17.333 -4.739 -4.694 1.00 92.31 81 SER A N 1
ATOM 628 C CA . SER A 1 81 ? 16.887 -6.020 -5.279 1.00 92.31 81 SER A CA 1
ATOM 629 C C . SER A 1 81 ? 15.522 -5.929 -5.979 1.00 92.31 81 SER A C 1
ATOM 631 O O . SER A 1 81 ? 14.926 -6.942 -6.369 1.00 92.31 81 SER A O 1
ATOM 633 N N . ALA A 1 82 ? 14.987 -4.714 -6.099 1.00 91.81 82 ALA A N 1
ATOM 634 C CA . ALA A 1 82 ? 13.768 -4.437 -6.844 1.00 91.81 82 ALA A CA 1
ATOM 635 C C . ALA A 1 82 ? 14.026 -4.526 -8.357 1.00 91.81 82 ALA A C 1
ATOM 637 O O . ALA A 1 82 ? 15.054 -4.067 -8.852 1.00 91.81 82 ALA A O 1
ATOM 638 N N . ASN A 1 83 ? 13.085 -5.117 -9.090 1.00 91.38 83 ASN A N 1
ATOM 639 C CA . ASN A 1 83 ? 13.087 -5.179 -10.548 1.00 91.38 83 ASN A CA 1
ATOM 640 C C . ASN A 1 83 ? 12.088 -4.165 -11.141 1.00 91.38 83 ASN A C 1
ATOM 642 O O . ASN A 1 83 ? 11.370 -3.476 -10.420 1.00 91.38 83 ASN A O 1
ATOM 646 N N . ALA A 1 84 ? 12.017 -4.084 -12.471 1.00 91.56 84 ALA A N 1
ATOM 647 C CA . ALA A 1 84 ? 11.122 -3.154 -13.162 1.00 91.56 84 ALA A CA 1
ATOM 648 C C . ALA A 1 84 ? 9.627 -3.386 -12.849 1.00 91.56 84 ALA A C 1
ATOM 650 O O . ALA A 1 84 ? 8.867 -2.425 -12.757 1.00 91.56 84 ALA A O 1
ATOM 651 N N . ARG A 1 85 ? 9.202 -4.636 -12.609 1.00 91.69 85 ARG A N 1
ATOM 652 C CA . ARG A 1 85 ? 7.819 -4.944 -12.199 1.00 91.69 85 ARG A CA 1
ATOM 653 C C . ARG A 1 85 ? 7.509 -4.414 -10.803 1.00 91.69 85 ARG A C 1
ATOM 655 O O . ARG A 1 85 ? 6.409 -3.926 -10.574 1.00 91.69 85 ARG A O 1
ATOM 662 N N . ASP A 1 86 ? 8.476 -4.463 -9.891 1.00 93.38 86 ASP A N 1
ATOM 663 C CA . ASP A 1 86 ? 8.331 -3.886 -8.552 1.00 93.38 86 ASP A CA 1
ATOM 664 C C . ASP A 1 86 ? 8.215 -2.367 -8.601 1.00 93.38 86 ASP A C 1
ATOM 666 O O . ASP A 1 86 ? 7.431 -1.790 -7.850 1.00 93.38 86 ASP A O 1
ATOM 670 N N . LEU A 1 87 ? 8.964 -1.719 -9.498 1.00 93.50 87 LEU A N 1
ATOM 671 C CA . LEU A 1 87 ? 8.844 -0.280 -9.722 1.00 93.50 87 LEU A CA 1
ATOM 672 C C . LEU A 1 87 ? 7.453 0.073 -10.263 1.00 93.50 87 LEU A C 1
ATOM 674 O O . LEU A 1 87 ? 6.813 0.974 -9.723 1.00 93.50 87 LEU A O 1
ATOM 678 N N . ASN A 1 88 ? 6.928 -0.678 -11.235 1.00 93.44 88 ASN A N 1
ATOM 679 C CA . ASN A 1 88 ? 5.556 -0.474 -11.709 1.00 93.44 88 ASN A CA 1
ATOM 680 C C . ASN A 1 88 ? 4.522 -0.717 -10.603 1.00 93.44 88 ASN A C 1
ATOM 682 O O . ASN A 1 88 ? 3.606 0.084 -10.435 1.00 93.44 88 ASN A O 1
ATOM 686 N N . ALA A 1 89 ? 4.679 -1.775 -9.803 1.00 93.25 89 ALA A N 1
ATOM 687 C CA . ALA A 1 89 ? 3.801 -2.037 -8.663 1.00 93.25 89 ALA A CA 1
ATOM 688 C C . ALA A 1 89 ? 3.844 -0.894 -7.634 1.00 93.25 89 ALA A C 1
ATOM 690 O O . ALA A 1 89 ? 2.801 -0.491 -7.112 1.00 93.25 89 ALA A O 1
ATOM 691 N N . LEU A 1 90 ? 5.029 -0.329 -7.371 1.00 94.56 90 LEU A N 1
ATOM 692 C CA . LEU A 1 90 ? 5.189 0.843 -6.514 1.00 94.56 90 LEU A CA 1
ATOM 693 C C . LEU A 1 90 ? 4.439 2.046 -7.093 1.00 94.56 90 LEU A C 1
ATOM 695 O O . LEU A 1 90 ? 3.617 2.631 -6.394 1.00 94.56 90 LEU A O 1
ATOM 699 N N . GLN A 1 91 ? 4.682 2.389 -8.359 1.00 94.56 91 GLN A N 1
ATOM 700 C CA . GLN A 1 91 ? 4.017 3.501 -9.040 1.00 94.56 91 GLN A CA 1
ATOM 701 C C . GLN A 1 91 ? 2.490 3.365 -8.988 1.00 94.56 91 GLN A C 1
ATOM 703 O O . GLN A 1 91 ? 1.816 4.304 -8.575 1.00 94.56 91 GLN A O 1
ATOM 708 N N . LEU A 1 92 ? 1.952 2.200 -9.368 1.00 93.00 92 LEU A N 1
ATOM 709 C CA . LEU A 1 92 ? 0.511 1.915 -9.362 1.00 93.00 92 LEU A CA 1
ATOM 710 C C . LEU A 1 92 ? -0.102 2.029 -7.965 1.00 93.00 92 LEU A C 1
ATOM 712 O O . LEU A 1 92 ? -1.267 2.393 -7.808 1.00 93.00 92 LEU A O 1
ATOM 716 N N . THR A 1 93 ? 0.679 1.702 -6.938 1.00 92.88 93 THR A N 1
ATOM 717 C CA . THR A 1 93 ? 0.234 1.830 -5.554 1.00 92.88 93 THR A CA 1
ATOM 718 C C . THR A 1 93 ? 0.237 3.282 -5.098 1.00 92.88 93 THR A C 1
ATOM 720 O O . THR A 1 93 ? -0.752 3.761 -4.546 1.00 92.88 93 THR A O 1
ATOM 723 N N . LEU A 1 94 ? 1.331 4.002 -5.350 1.00 94.12 94 LEU A N 1
ATOM 724 C CA . LEU A 1 94 ? 1.482 5.405 -4.972 1.00 94.12 94 LEU A CA 1
ATOM 725 C C . LEU A 1 94 ? 0.470 6.303 -5.696 1.00 94.12 94 LEU A C 1
ATOM 727 O O . LEU A 1 94 ? -0.067 7.222 -5.083 1.00 94.12 94 LEU A O 1
ATOM 731 N N . SER A 1 95 ? 0.117 5.997 -6.949 1.00 93.62 95 SER A N 1
ATOM 732 C CA . SER A 1 95 ? -0.892 6.752 -7.704 1.00 93.62 95 SER A CA 1
ATOM 733 C C . SER A 1 95 ? -2.297 6.693 -7.095 1.00 93.62 95 SER A C 1
ATOM 735 O O . SER A 1 95 ? -3.135 7.524 -7.433 1.00 93.62 95 SER A O 1
ATOM 737 N N . ARG A 1 96 ? -2.572 5.743 -6.189 1.00 92.50 96 ARG A N 1
ATOM 738 C CA . ARG A 1 96 ? -3.846 5.657 -5.452 1.00 92.50 96 ARG A CA 1
ATOM 739 C C . ARG A 1 96 ? -3.876 6.541 -4.203 1.00 92.50 96 ARG A C 1
ATOM 741 O O . ARG A 1 96 ? -4.958 6.901 -3.741 1.00 92.50 96 ARG A O 1
ATOM 748 N N . LEU A 1 97 ? -2.714 6.921 -3.661 1.00 92.81 97 LEU A N 1
ATOM 749 C CA . LEU A 1 97 ? -2.628 7.682 -2.410 1.00 92.81 97 LEU A CA 1
ATOM 750 C C . LEU A 1 97 ? -3.377 9.021 -2.431 1.00 92.81 97 LEU A C 1
ATOM 752 O O . LEU A 1 97 ? -3.993 9.325 -1.413 1.00 92.81 97 LEU A O 1
ATOM 756 N N . PRO A 1 98 ? -3.408 9.807 -3.528 1.00 93.88 98 PRO A N 1
ATOM 757 C CA . PRO A 1 98 ? -4.194 11.040 -3.559 1.00 93.88 98 PRO A CA 1
ATOM 758 C C . PRO A 1 98 ? -5.684 10.826 -3.257 1.00 93.88 98 PRO A C 1
ATOM 760 O O . PRO A 1 98 ? -6.268 11.591 -2.494 1.00 93.88 98 PRO A O 1
ATOM 763 N N . SER A 1 99 ? -6.288 9.754 -3.787 1.00 94.19 99 SER A N 1
ATOM 764 C CA . SER A 1 99 ? -7.687 9.406 -3.497 1.00 94.19 99 SER A CA 1
ATOM 765 C C . SER A 1 99 ? -7.867 8.998 -2.033 1.00 94.19 99 SER A C 1
ATOM 767 O O . SER A 1 99 ? -8.786 9.475 -1.374 1.00 94.19 99 SER A O 1
ATOM 769 N N . VAL A 1 100 ? -6.942 8.198 -1.490 1.00 94.69 100 VAL A N 1
ATOM 770 C CA . VAL A 1 100 ? -6.944 7.809 -0.069 1.00 94.69 100 VAL A CA 1
ATOM 771 C C . VAL A 1 100 ? -6.850 9.033 0.847 1.00 94.69 100 VAL A C 1
ATOM 773 O O . VAL A 1 100 ? -7.603 9.128 1.809 1.00 94.69 100 VAL A O 1
ATOM 776 N N . ILE A 1 101 ? -5.954 9.978 0.545 1.00 95.06 101 ILE A N 1
ATOM 777 C CA . ILE A 1 101 ? -5.785 11.236 1.290 1.00 95.06 101 ILE A CA 1
ATOM 778 C C . ILE A 1 101 ? -7.076 12.059 1.253 1.00 95.06 101 ILE A C 1
ATOM 780 O O . ILE A 1 101 ? -7.515 12.538 2.295 1.00 95.06 101 ILE A O 1
ATOM 784 N N . SER A 1 102 ? -7.694 12.191 0.074 1.00 94.75 102 SER A N 1
ATOM 785 C CA . SER A 1 102 ? -8.953 12.927 -0.089 1.00 94.75 102 SER A CA 1
ATOM 786 C C . SER A 1 102 ? -10.052 12.354 0.805 1.00 94.75 102 SER A C 1
ATOM 788 O O . SER A 1 102 ? -10.622 13.087 1.606 1.00 94.75 102 SER A O 1
ATOM 790 N N . ILE A 1 103 ? -10.287 11.040 0.731 1.00 95.50 103 ILE A N 1
ATOM 791 C CA . ILE A 1 103 ? -11.344 10.362 1.498 1.00 95.50 103 ILE A CA 1
ATOM 792 C C . ILE A 1 103 ? -11.039 10.404 3.003 1.00 95.50 103 ILE A C 1
ATOM 794 O O . ILE A 1 103 ? -11.925 10.625 3.821 1.00 95.50 103 ILE A O 1
ATOM 798 N N . LEU A 1 104 ? -9.771 10.241 3.407 1.00 94.44 104 LEU A N 1
ATOM 799 C CA . LEU A 1 104 ? -9.376 10.364 4.816 1.00 94.44 104 LEU A CA 1
ATOM 800 C C . LEU A 1 104 ? -9.652 11.760 5.392 1.00 94.44 104 LEU A C 1
ATOM 802 O O . LEU A 1 104 ? -9.915 11.871 6.590 1.00 94.44 104 LEU A O 1
ATOM 806 N N . GLY A 1 105 ? -9.593 12.801 4.559 1.00 91.44 105 GLY A N 1
ATOM 807 C CA . GLY A 1 105 ? -9.900 14.177 4.941 1.00 91.44 105 GLY A CA 1
ATOM 808 C C . GLY A 1 105 ? -11.375 14.429 5.267 1.00 91.44 105 GLY A C 1
ATOM 809 O O . GLY A 1 105 ? -11.677 15.418 5.930 1.00 91.44 105 GLY A O 1
ATOM 810 N N . GLU A 1 106 ? -12.280 13.541 4.852 1.00 91.56 106 GLU A N 1
ATOM 811 C CA . GLU A 1 106 ? -13.724 13.667 5.094 1.00 91.56 106 GLU A CA 1
ATOM 812 C C . GLU A 1 106 ? -14.119 13.228 6.513 1.00 91.56 106 GLU A C 1
ATOM 814 O O . GLU A 1 106 ? -15.151 13.646 7.041 1.00 91.56 106 GLU A O 1
ATOM 819 N N . PHE A 1 107 ? -13.283 12.427 7.181 1.00 94.25 107 PHE A N 1
ATOM 820 C CA . PHE A 1 107 ? -13.579 11.942 8.524 1.00 94.25 107 PHE A CA 1
ATOM 821 C C . PHE A 1 107 ? -13.224 12.964 9.607 1.00 94.25 107 PHE A C 1
ATOM 823 O O . PHE A 1 107 ? -12.079 13.402 9.743 1.00 94.25 107 PHE A O 1
ATOM 830 N N . ASN A 1 108 ? -14.176 13.230 10.503 1.00 90.25 108 ASN A N 1
ATOM 831 C CA . ASN A 1 108 ? -13.940 14.026 11.705 1.00 90.25 108 ASN A CA 1
ATOM 832 C C . ASN A 1 108 ? -13.269 13.193 12.817 1.00 90.25 108 ASN A C 1
ATOM 834 O O . ASN A 1 108 ? -13.896 12.804 13.801 1.00 90.25 108 ASN A O 1
ATOM 838 N N . SER A 1 109 ? -11.983 12.879 12.651 1.00 94.44 109 SER A N 1
ATOM 839 C CA . SER A 1 109 ? -11.184 12.181 13.664 1.00 94.44 109 SER A CA 1
ATOM 840 C C . SER A 1 109 ? -9.763 12.718 13.710 1.00 94.44 109 SER A C 1
ATOM 842 O O . SER A 1 109 ? -9.024 12.645 12.728 1.00 94.44 109 SER A O 1
ATOM 844 N N . ALA A 1 110 ? -9.330 13.170 14.890 1.00 94.88 110 ALA A N 1
ATOM 845 C CA . ALA A 1 110 ? -7.958 13.634 15.102 1.00 94.88 110 ALA A CA 1
ATOM 846 C C . ALA A 1 110 ? -6.918 12.550 14.765 1.00 94.88 110 ALA A C 1
ATOM 848 O O . ALA A 1 110 ? -5.835 12.853 14.271 1.00 94.88 110 ALA A O 1
ATOM 849 N N . TH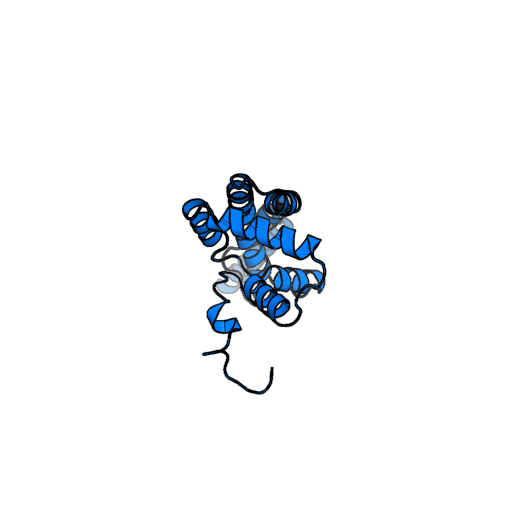R A 1 111 ? -7.256 11.276 14.990 1.00 95.44 111 THR A N 1
ATOM 850 C CA . THR A 1 111 ? -6.348 10.157 14.705 1.00 95.44 111 THR A CA 1
ATOM 851 C C . THR A 1 111 ? -6.230 9.905 13.202 1.00 95.44 111 THR A C 1
ATOM 853 O O . THR A 1 111 ? -5.117 9.743 12.707 1.00 95.44 111 THR A O 1
ATOM 856 N N . LEU A 1 112 ? -7.342 9.925 12.458 1.00 95.81 112 LEU A N 1
ATOM 857 C CA . LEU A 1 112 ? -7.311 9.775 10.997 1.00 95.81 112 LEU A CA 1
ATOM 858 C C . LEU A 1 112 ? -6.647 10.979 10.322 1.00 95.81 112 LEU A C 1
ATOM 860 O O . LEU A 1 112 ? -5.822 10.792 9.434 1.00 95.81 112 LEU A O 1
ATOM 864 N N . SER A 1 113 ? -6.914 12.193 10.807 1.00 95.06 113 SER A N 1
ATOM 865 C CA . SER A 1 113 ? -6.253 13.416 10.340 1.00 95.06 113 SER A CA 1
ATOM 866 C C . SER A 1 113 ? -4.735 13.353 10.544 1.00 95.06 113 SER A C 1
ATOM 868 O O . SER A 1 113 ? -3.972 13.583 9.606 1.00 95.06 113 SER A O 1
ATOM 870 N N . ALA A 1 114 ? -4.275 12.929 11.727 1.00 94.81 114 ALA A N 1
ATOM 871 C CA . ALA A 1 114 ? -2.850 12.748 12.002 1.00 94.81 114 ALA A CA 1
ATOM 872 C C . ALA A 1 114 ? -2.204 11.663 11.120 1.00 94.81 114 ALA A C 1
ATOM 874 O O . ALA A 1 114 ? -1.039 11.789 10.743 1.00 94.81 114 ALA A O 1
ATOM 875 N N . ILE A 1 115 ? -2.935 10.595 10.777 1.00 93.94 115 ILE A N 1
ATOM 876 C CA . ILE A 1 115 ? -2.470 9.595 9.805 1.00 93.94 115 ILE A CA 1
ATOM 877 C C . ILE A 1 115 ? -2.354 10.235 8.421 1.00 93.94 115 ILE A C 1
ATOM 879 O O . ILE A 1 115 ? -1.297 10.132 7.805 1.00 93.94 115 ILE A O 1
ATOM 883 N N . CYS A 1 116 ? -3.395 10.930 7.963 1.00 94.56 116 CYS A N 1
ATOM 884 C CA . CYS A 1 116 ? -3.454 11.572 6.654 1.00 94.56 116 CYS A CA 1
ATOM 885 C C . CYS A 1 116 ? -2.304 12.568 6.444 1.00 94.56 116 CYS A C 1
ATOM 887 O O . CYS A 1 116 ? -1.635 12.531 5.416 1.00 94.56 116 CYS A O 1
ATOM 889 N N . GLN A 1 117 ? -2.006 13.396 7.448 1.00 93.94 117 GLN A N 1
ATOM 890 C CA . GLN A 1 117 ? -0.917 14.382 7.408 1.00 93.94 117 GLN A CA 1
ATOM 891 C C . GLN A 1 117 ? 0.480 13.762 7.262 1.00 93.94 117 GLN A C 1
ATOM 893 O O . GLN A 1 117 ? 1.419 14.439 6.851 1.00 93.94 117 GLN A O 1
ATOM 898 N N . ARG A 1 118 ? 0.640 12.479 7.601 1.00 94.06 118 ARG A N 1
ATOM 899 C CA . ARG A 1 118 ? 1.911 11.755 7.462 1.00 94.06 118 ARG A CA 1
ATOM 900 C C . ARG A 1 118 ? 2.073 11.089 6.097 1.00 94.06 118 ARG A C 1
ATOM 902 O O . ARG A 1 118 ? 3.150 10.561 5.821 1.00 94.06 118 ARG A O 1
ATOM 909 N N . ILE A 1 119 ? 1.030 11.066 5.269 1.00 92.94 119 ILE A N 1
ATOM 910 C CA . ILE A 1 119 ? 1.079 10.446 3.946 1.00 92.94 119 ILE A CA 1
ATOM 911 C C . ILE A 1 119 ? 1.656 11.459 2.958 1.00 92.94 119 ILE A C 1
ATOM 913 O O . ILE A 1 119 ? 1.042 12.481 2.665 1.00 92.94 119 ILE A O 1
ATOM 917 N N . ASN A 1 120 ? 2.828 11.149 2.406 1.00 93.06 120 ASN A N 1
ATOM 918 C CA . ASN A 1 120 ? 3.356 11.847 1.241 1.00 93.06 120 ASN A CA 1
ATOM 919 C C . ASN A 1 120 ? 2.895 11.101 -0.029 1.00 93.06 120 ASN A C 1
ATOM 921 O O . ASN A 1 120 ? 3.185 9.909 -0.148 1.00 93.06 120 ASN A O 1
ATOM 925 N N . PRO A 1 121 ? 2.197 11.756 -0.974 1.00 90.19 121 PRO A N 1
ATOM 926 C CA . PRO A 1 121 ? 1.743 11.113 -2.207 1.00 90.19 121 PRO A CA 1
ATOM 927 C C . PRO A 1 121 ? 2.879 10.757 -3.181 1.00 90.19 121 PRO A C 1
ATOM 929 O O . PRO A 1 121 ? 2.642 10.001 -4.118 1.00 90.19 121 PRO A O 1
ATOM 932 N N . LEU A 1 122 ? 4.103 11.268 -2.971 1.00 94.94 122 LEU A N 1
ATOM 933 C CA . LEU A 1 122 ? 5.307 10.933 -3.747 1.00 94.94 122 LEU A CA 1
ATOM 934 C C . LEU A 1 122 ? 5.099 11.051 -5.268 1.00 94.94 122 LEU A C 1
ATOM 936 O O . LEU A 1 122 ? 5.562 10.217 -6.047 1.00 94.94 122 LEU A O 1
ATOM 940 N N . VAL A 1 123 ? 4.406 12.111 -5.693 1.00 94.44 123 VAL A N 1
ATOM 941 C CA . VAL A 1 123 ? 3.997 12.334 -7.092 1.00 94.44 123 VAL A CA 1
ATOM 942 C C . VAL A 1 123 ? 5.197 12.348 -8.045 1.00 94.44 123 VAL A C 1
ATOM 944 O O . VAL A 1 123 ? 5.116 11.823 -9.153 1.00 94.44 123 VAL A O 1
ATOM 947 N N . GLU A 1 124 ? 6.338 12.874 -7.599 1.00 95.69 124 GLU A N 1
ATOM 948 C CA . GLU A 1 124 ? 7.585 12.879 -8.372 1.00 95.69 124 GLU A CA 1
ATOM 949 C C . GLU A 1 124 ? 8.113 11.464 -8.640 1.00 95.69 124 GLU A C 1
ATOM 951 O O . GLU A 1 124 ? 8.547 11.168 -9.750 1.00 95.69 124 GLU A O 1
ATOM 956 N N . VAL A 1 125 ? 8.017 10.562 -7.655 1.00 95.38 125 VAL A N 1
ATOM 957 C CA . VAL A 1 125 ? 8.424 9.155 -7.803 1.00 95.38 125 VAL A CA 1
ATOM 958 C C . VAL A 1 125 ? 7.501 8.442 -8.781 1.00 95.38 125 VAL A C 1
ATOM 960 O O . VAL A 1 125 ? 7.979 7.728 -9.660 1.00 95.38 125 VAL A O 1
ATOM 963 N N . VAL A 1 126 ? 6.187 8.666 -8.660 1.00 96.38 126 VAL A N 1
ATOM 964 C CA . VAL A 1 126 ? 5.203 8.142 -9.616 1.00 96.38 126 VAL A CA 1
ATOM 965 C C . VAL A 1 126 ? 5.581 8.589 -11.024 1.00 96.38 126 VAL A C 1
ATOM 967 O O . VAL A 1 126 ? 5.801 7.741 -11.882 1.00 96.38 126 VAL A O 1
ATOM 970 N N . SER A 1 127 ? 5.757 9.897 -11.236 1.00 96.25 127 SER A N 1
ATOM 971 C CA . SER A 1 127 ? 6.106 10.464 -12.542 1.00 96.25 127 SER A CA 1
ATOM 972 C C . SER A 1 127 ? 7.414 9.900 -13.099 1.00 96.25 127 SER A C 1
ATOM 974 O O . SER A 1 127 ? 7.472 9.542 -14.275 1.00 96.25 127 SER A O 1
ATOM 976 N N . ALA A 1 128 ? 8.457 9.793 -12.271 1.00 96.31 128 ALA A N 1
ATOM 977 C CA . ALA A 1 128 ? 9.752 9.269 -12.692 1.00 96.31 128 ALA A CA 1
ATOM 978 C C . ALA A 1 128 ? 9.641 7.822 -13.193 1.00 96.31 128 ALA A C 1
ATOM 980 O O . ALA A 1 128 ? 10.154 7.502 -14.264 1.00 96.31 128 ALA A O 1
ATOM 981 N N . ILE A 1 129 ? 8.925 6.958 -12.467 1.00 96.25 129 ILE A N 1
ATOM 982 C CA . ILE A 1 129 ? 8.734 5.561 -12.876 1.00 96.25 129 ILE A CA 1
ATOM 983 C C . ILE A 1 129 ? 7.847 5.485 -14.123 1.00 96.25 129 ILE A C 1
ATOM 985 O O . ILE A 1 129 ? 8.211 4.789 -15.070 1.00 96.25 129 ILE A O 1
ATOM 989 N N . THR A 1 130 ? 6.750 6.254 -14.179 1.00 96.00 130 THR A N 1
ATOM 990 C CA . THR A 1 130 ? 5.844 6.282 -15.339 1.00 96.00 130 THR A CA 1
ATOM 991 C C . THR A 1 130 ? 6.578 6.645 -16.626 1.00 96.00 130 THR A C 1
ATOM 993 O O . THR A 1 130 ? 6.278 6.086 -17.681 1.00 96.00 130 THR A O 1
ATOM 996 N N . GLN A 1 131 ? 7.517 7.589 -16.561 1.00 96.12 131 GLN A N 1
ATOM 997 C CA . GLN A 1 131 ? 8.295 8.030 -17.718 1.00 96.12 131 GLN A CA 1
ATOM 998 C C . GLN A 1 131 ? 9.430 7.058 -18.065 1.00 96.12 131 GLN A C 1
ATOM 1000 O O . GLN A 1 131 ? 9.758 6.911 -19.239 1.00 96.12 131 GLN A O 1
ATOM 1005 N N . ALA A 1 132 ? 10.009 6.383 -17.069 1.00 95.50 132 ALA A N 1
ATOM 1006 C CA . ALA A 1 132 ? 11.178 5.531 -17.253 1.00 95.50 132 ALA A CA 1
ATOM 1007 C C . ALA A 1 132 ? 10.848 4.098 -17.675 1.00 95.50 132 ALA A C 1
ATOM 1009 O O . ALA A 1 132 ? 11.525 3.558 -18.546 1.00 95.50 132 ALA A O 1
ATOM 1010 N N . ILE A 1 133 ? 9.854 3.459 -17.056 1.00 95.44 133 ILE A N 1
ATOM 1011 C CA . ILE A 1 133 ? 9.638 2.008 -17.141 1.00 95.44 133 ILE A CA 1
ATOM 1012 C C . ILE A 1 133 ? 8.457 1.688 -18.063 1.00 95.44 133 ILE A C 1
ATOM 1014 O O . ILE A 1 133 ? 7.426 2.363 -18.032 1.00 95.44 133 ILE A O 1
ATOM 1018 N N . VAL A 1 134 ? 8.605 0.672 -18.920 1.00 94.25 134 VAL A N 1
ATOM 1019 C CA . VAL A 1 134 ? 7.511 0.165 -19.777 1.00 94.25 134 VAL A CA 1
ATOM 1020 C C . VAL A 1 134 ? 6.399 -0.466 -18.933 1.00 94.25 134 VAL A C 1
ATOM 1022 O O . VAL A 1 134 ? 6.661 -0.922 -17.828 1.00 94.25 134 VAL A O 1
ATOM 1025 N N . GLU A 1 135 ? 5.158 -0.513 -19.425 1.00 90.00 135 GLU A N 1
ATOM 1026 C CA . GLU A 1 135 ? 4.002 -0.963 -18.622 1.00 90.00 135 GLU A CA 1
ATOM 1027 C C . GLU A 1 135 ? 4.065 -2.444 -18.226 1.00 90.00 135 GLU A C 1
ATOM 1029 O O . GLU A 1 135 ? 3.809 -2.780 -17.068 1.00 90.00 135 GLU A O 1
ATOM 1034 N N . ASP A 1 136 ? 4.475 -3.309 -19.155 1.00 88.88 136 ASP A N 1
ATOM 1035 C CA . ASP A 1 136 ? 4.708 -4.734 -18.905 1.00 88.88 136 ASP A CA 1
ATOM 1036 C C . ASP A 1 136 ? 6.194 -5.070 -19.103 1.00 88.88 136 ASP A C 1
ATOM 1038 O O . ASP A 1 136 ? 6.613 -5.486 -20.188 1.00 88.88 136 ASP A O 1
ATOM 1042 N N . PRO A 1 137 ? 7.044 -4.804 -18.094 1.00 88.94 137 PRO A N 1
ATOM 1043 C CA . PRO A 1 137 ? 8.463 -5.040 -18.220 1.00 88.94 137 PRO A CA 1
ATOM 1044 C C . PRO A 1 137 ? 8.771 -6.534 -18.048 1.00 88.94 137 PRO A C 1
ATOM 1046 O O . PRO A 1 137 ? 8.110 -7.238 -17.265 1.00 88.94 137 PRO A O 1
ATOM 1049 N N . PRO A 1 138 ? 9.823 -7.031 -18.717 1.00 86.88 138 PRO A N 1
ATOM 1050 C CA . PRO A 1 138 ? 10.289 -8.395 -18.521 1.00 86.88 138 PRO A CA 1
ATOM 1051 C C . PRO A 1 138 ? 10.729 -8.648 -17.075 1.00 86.88 138 PRO A C 1
ATOM 1053 O O . PRO A 1 138 ? 11.061 -7.728 -16.320 1.00 86.88 138 PRO A O 1
ATOM 1056 N N . VAL A 1 139 ? 10.734 -9.923 -16.674 1.00 76.19 139 VAL A N 1
ATOM 1057 C CA . VAL A 1 139 ? 11.115 -10.325 -15.307 1.00 76.19 139 VAL A CA 1
ATOM 1058 C C . VAL A 1 139 ? 12.604 -10.101 -15.077 1.00 76.19 139 VAL A C 1
ATOM 1060 O O . VAL A 1 139 ? 13.011 -9.610 -14.021 1.00 76.19 139 VAL A O 1
ATOM 1063 N N . ALA A 1 140 ? 13.423 -10.487 -16.055 1.00 80.69 140 ALA A N 1
ATOM 1064 C CA . ALA A 1 140 ? 14.866 -10.418 -15.953 1.00 80.69 140 ALA A CA 1
ATOM 1065 C C . ALA A 1 140 ? 15.394 -9.144 -16.612 1.00 80.69 140 ALA A C 1
ATOM 1067 O O . ALA A 1 140 ? 15.144 -8.878 -17.782 1.00 80.69 140 ALA A O 1
ATOM 1068 N N . ILE A 1 141 ? 16.245 -8.410 -15.892 1.00 77.38 141 ILE A N 1
ATOM 1069 C CA . ILE A 1 141 ? 16.949 -7.227 -16.423 1.00 77.38 141 ILE A CA 1
ATOM 1070 C C . ILE A 1 141 ? 17.726 -7.571 -17.710 1.00 77.38 141 ILE A C 1
ATOM 1072 O O . ILE A 1 141 ? 17.838 -6.748 -18.615 1.00 77.38 141 ILE A O 1
ATOM 1076 N N . LYS A 1 142 ? 18.228 -8.810 -17.808 1.00 79.62 142 LYS A N 1
ATOM 1077 C CA . LYS A 1 142 ? 18.997 -9.313 -18.955 1.00 79.62 142 LYS A CA 1
ATOM 1078 C C . LYS A 1 142 ? 18.186 -9.427 -20.249 1.00 79.62 142 LYS A C 1
ATOM 1080 O O . LYS A 1 142 ? 18.790 -9.439 -21.313 1.00 79.62 142 LYS A O 1
ATOM 1085 N N . GLU A 1 143 ? 16.858 -9.504 -20.171 1.00 76.94 143 GLU A N 1
ATOM 1086 C CA . GLU A 1 143 ? 15.986 -9.569 -21.354 1.00 76.94 143 GLU A CA 1
ATOM 1087 C C . GLU A 1 143 ? 15.880 -8.207 -22.067 1.00 76.94 143 GLU A C 1
ATOM 1089 O O . GLU A 1 143 ? 15.427 -8.136 -23.207 1.00 76.94 143 GLU A O 1
ATOM 1094 N N . GLY A 1 144 ? 16.360 -7.122 -21.444 1.00 82.38 144 GLY A N 1
ATOM 1095 C CA . GLY A 1 144 ? 16.296 -5.781 -22.020 1.00 82.38 144 GLY A CA 1
ATOM 1096 C C . GLY A 1 144 ? 14.869 -5.232 -22.016 1.00 82.38 144 GLY A C 1
ATOM 1097 O O . GLY A 1 144 ? 14.078 -5.572 -21.149 1.00 82.38 144 GLY A O 1
ATOM 1098 N N . GLY A 1 145 ? 14.543 -4.307 -22.924 1.00 85.44 145 GLY A N 1
ATOM 1099 C CA . GLY A 1 145 ? 13.159 -3.835 -23.131 1.00 85.44 145 GLY A CA 1
ATOM 1100 C C . GLY A 1 145 ? 12.483 -3.090 -21.967 1.00 85.44 145 GLY A C 1
ATOM 1101 O O . GLY A 1 145 ? 11.331 -2.706 -22.097 1.00 85.44 145 GLY A O 1
ATOM 1102 N N . LEU A 1 146 ? 13.176 -2.859 -20.848 1.00 91.38 146 LEU A N 1
ATOM 1103 C CA . LEU A 1 146 ? 12.562 -2.351 -19.615 1.00 91.38 146 LEU A CA 1
ATOM 1104 C C . LEU A 1 146 ? 12.365 -0.824 -19.577 1.00 91.38 146 LEU A C 1
ATOM 1106 O O . LEU A 1 146 ? 11.429 -0.343 -18.944 1.00 91.38 146 LEU A O 1
ATOM 1110 N N . ILE A 1 147 ? 13.247 -0.065 -20.236 1.00 92.62 147 ILE A N 1
ATOM 1111 C CA . ILE A 1 147 ? 13.197 1.405 -20.272 1.00 92.62 147 ILE A CA 1
ATOM 1112 C C . ILE A 1 147 ? 12.374 1.875 -21.475 1.00 92.62 147 ILE A C 1
ATOM 1114 O O . ILE A 1 147 ? 12.611 1.412 -22.597 1.00 92.62 147 ILE A O 1
ATOM 1118 N N . LYS A 1 148 ? 11.456 2.822 -21.275 1.00 94.31 148 LYS A N 1
ATOM 1119 C CA . LYS A 1 148 ? 10.665 3.429 -22.354 1.00 94.31 148 LYS A CA 1
ATOM 1120 C C . LYS A 1 148 ? 11.553 4.166 -23.369 1.00 94.31 148 LYS A C 1
ATOM 1122 O O . LYS A 1 148 ? 12.538 4.794 -22.973 1.00 94.31 148 LYS A O 1
ATOM 1127 N N . PRO A 1 149 ? 11.231 4.108 -24.674 1.00 91.75 149 PRO A N 1
ATOM 1128 C CA . PRO A 1 149 ? 11.856 4.983 -25.663 1.00 91.75 149 PRO A CA 1
ATOM 1129 C C . PRO A 1 149 ? 11.677 6.458 -25.284 1.00 91.75 149 PRO A C 1
ATOM 1131 O O . PRO A 1 149 ? 10.641 6.835 -24.739 1.00 91.75 149 PRO A O 1
ATOM 1134 N N . GLY A 1 150 ? 12.675 7.290 -25.563 1.00 91.56 150 GLY A N 1
ATOM 1135 C CA . GLY A 1 150 ? 12.667 8.722 -25.264 1.00 91.56 150 GLY A CA 1
ATOM 1136 C C . GLY A 1 150 ? 13.085 9.079 -23.836 1.00 91.56 150 GLY A C 1
ATOM 1137 O O . GLY A 1 150 ? 13.335 10.250 -23.561 1.00 91.56 150 GLY A O 1
ATOM 1138 N N . PHE A 1 151 ? 13.214 8.102 -22.930 1.00 93.62 151 PHE A N 1
ATOM 1139 C CA . PHE A 1 151 ? 13.680 8.363 -21.564 1.00 93.62 151 PHE A CA 1
ATOM 1140 C C . PHE A 1 151 ? 15.189 8.643 -21.503 1.00 93.62 151 PHE A C 1
ATOM 1142 O O . PHE A 1 151 ? 15.643 9.469 -20.715 1.00 93.62 151 PHE A O 1
ATOM 1149 N N . SER A 1 152 ? 15.983 7.964 -22.337 1.00 94.56 152 SER A N 1
ATOM 1150 C CA . SER A 1 152 ? 17.433 8.150 -22.398 1.00 94.56 152 SER A CA 1
ATOM 115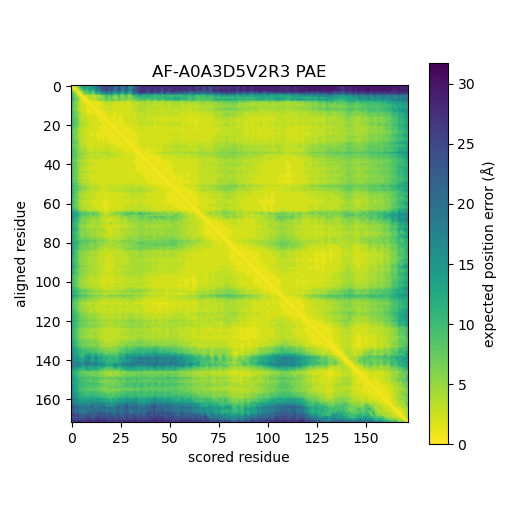1 C C . SER A 1 152 ? 17.909 8.159 -23.840 1.00 94.56 152 SER A C 1
ATOM 1153 O O . SER A 1 152 ? 17.965 7.119 -24.494 1.00 94.56 152 SER A O 1
ATOM 1155 N N . LYS A 1 153 ? 18.339 9.338 -24.302 1.00 93.75 153 LYS A N 1
ATOM 1156 C CA . LYS A 1 153 ? 18.866 9.534 -25.656 1.00 93.75 153 LYS A CA 1
ATOM 1157 C C . LYS A 1 153 ? 20.015 8.572 -25.974 1.00 93.75 153 LYS A C 1
ATOM 1159 O O . LYS A 1 153 ? 20.019 7.957 -27.031 1.00 93.75 153 LYS A O 1
ATOM 1164 N N . ALA A 1 154 ? 20.945 8.391 -25.035 1.00 93.44 154 ALA A N 1
ATOM 1165 C CA . ALA A 1 154 ? 22.068 7.470 -25.208 1.00 93.44 154 ALA A CA 1
ATOM 1166 C C . ALA A 1 154 ? 21.600 6.012 -25.365 1.00 93.44 154 ALA A C 1
ATOM 1168 O O . ALA A 1 154 ? 22.135 5.270 -26.185 1.00 93.44 154 ALA A O 1
ATOM 1169 N N . LEU A 1 155 ? 20.578 5.594 -24.608 1.00 91.38 155 LEU A N 1
ATOM 1170 C CA . LEU A 1 155 ? 20.015 4.250 -24.743 1.00 91.38 155 LEU A CA 1
ATOM 1171 C C . LEU A 1 155 ? 19.281 4.073 -26.079 1.00 91.38 155 LEU A C 1
ATOM 1173 O O . LEU A 1 155 ? 19.378 3.013 -26.696 1.00 91.38 155 LEU A O 1
ATOM 1177 N N . ASP A 1 156 ? 18.565 5.097 -26.530 1.00 91.75 156 ASP A N 1
ATOM 1178 C CA . ASP A 1 156 ? 17.839 5.069 -27.800 1.00 91.75 156 ASP A CA 1
ATOM 1179 C C . ASP A 1 156 ? 18.788 5.056 -29.010 1.00 91.75 156 ASP A C 1
ATOM 1181 O O . ASP A 1 156 ? 18.560 4.315 -29.970 1.00 91.75 156 ASP A O 1
ATOM 1185 N N . GLU A 1 157 ? 19.902 5.791 -28.942 1.00 92.88 157 GLU A N 1
ATOM 1186 C CA . GLU A 1 157 ? 20.986 5.727 -29.930 1.00 92.88 157 GLU A CA 1
ATOM 1187 C C . GLU A 1 157 ? 21.563 4.302 -30.013 1.00 92.88 157 GLU A C 1
ATOM 1189 O O . GLU A 1 157 ? 21.638 3.727 -31.101 1.00 92.88 157 GLU A O 1
ATOM 1194 N N . LEU A 1 158 ? 21.873 3.678 -28.869 1.00 90.50 158 LEU A N 1
ATOM 1195 C CA . LEU A 1 158 ? 22.367 2.294 -28.820 1.00 90.50 158 LEU A CA 1
ATOM 1196 C C . LEU A 1 158 ? 21.359 1.281 -29.385 1.00 90.50 158 LEU A C 1
ATOM 1198 O O . LEU A 1 158 ? 21.752 0.351 -30.092 1.00 90.50 158 LEU A O 1
ATOM 1202 N N . ARG A 1 159 ? 20.059 1.457 -29.115 1.00 88.94 159 ARG A N 1
ATOM 1203 C CA . ARG A 1 159 ? 18.994 0.615 -29.690 1.00 88.94 159 ARG A CA 1
ATOM 1204 C C . ARG A 1 159 ? 18.939 0.735 -31.207 1.00 88.94 159 ARG A C 1
ATOM 1206 O O . ARG A 1 159 ? 18.854 -0.284 -31.886 1.00 88.94 159 ARG A O 1
AT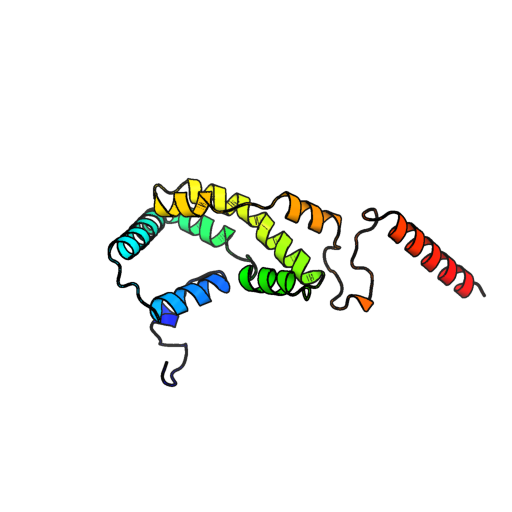OM 1213 N N . THR A 1 160 ? 19.023 1.958 -31.725 1.00 88.69 160 THR A N 1
ATOM 1214 C CA . THR A 1 160 ? 18.987 2.231 -33.169 1.00 88.69 160 THR A CA 1
ATOM 1215 C C . THR A 1 160 ? 20.153 1.546 -33.882 1.00 88.69 160 THR A C 1
ATOM 1217 O O . THR A 1 160 ? 19.949 0.852 -34.878 1.00 88.69 160 THR A O 1
ATOM 1220 N N . VAL A 1 161 ? 21.364 1.660 -33.327 1.00 89.81 161 VAL A N 1
ATOM 1221 C CA . VAL A 1 161 ? 22.561 0.989 -33.858 1.00 89.81 161 VAL A CA 1
ATOM 1222 C C . VAL A 1 161 ? 22.407 -0.536 -33.835 1.00 89.81 161 VAL A C 1
ATOM 1224 O O . VAL A 1 161 ? 22.720 -1.200 -34.822 1.00 89.81 161 VAL A O 1
ATOM 1227 N N . ALA A 1 162 ? 21.894 -1.104 -32.739 1.00 86.56 162 ALA A N 1
ATOM 1228 C CA . ALA A 1 162 ? 21.709 -2.550 -32.610 1.00 86.56 162 ALA A CA 1
ATOM 1229 C C . ALA A 1 162 ? 20.682 -3.118 -33.609 1.00 86.56 162 ALA A C 1
ATOM 1231 O O . ALA A 1 162 ? 20.898 -4.199 -34.160 1.00 86.56 162 ALA A O 1
ATOM 1232 N N . VAL A 1 163 ? 19.582 -2.398 -33.858 1.00 85.50 163 VAL A N 1
ATOM 1233 C CA . VAL A 1 163 ? 18.567 -2.787 -34.852 1.00 85.50 163 VAL A CA 1
ATOM 1234 C C . VAL A 1 163 ? 19.152 -2.732 -36.264 1.00 85.50 163 VAL A C 1
ATOM 1236 O O . VAL A 1 163 ? 19.079 -3.731 -36.978 1.00 85.50 163 VAL A O 1
ATOM 1239 N N . GLY A 1 164 ? 19.821 -1.631 -36.628 1.00 82.00 164 GLY A N 1
ATOM 1240 C CA . GLY A 1 164 ? 20.435 -1.480 -37.951 1.00 82.00 164 GLY A CA 1
ATOM 1241 C C . GLY A 1 164 ? 21.506 -2.538 -38.250 1.00 82.00 164 GLY A C 1
ATOM 1242 O O . GLY A 1 164 ? 21.569 -3.059 -39.361 1.00 82.00 164 GLY A O 1
ATOM 1243 N N . ALA A 1 165 ? 22.307 -2.931 -37.253 1.00 81.19 165 ALA A N 1
ATOM 1244 C CA . ALA A 1 165 ? 23.287 -4.009 -37.407 1.00 81.19 165 ALA A CA 1
ATOM 1245 C C . ALA A 1 165 ? 22.631 -5.374 -37.688 1.00 81.19 165 ALA A C 1
ATOM 1247 O O . ALA A 1 165 ? 23.150 -6.168 -38.475 1.00 81.19 165 ALA A O 1
ATOM 1248 N N . LYS A 1 166 ? 21.483 -5.652 -37.059 1.00 80.81 166 LYS A N 1
ATOM 1249 C CA . LYS A 1 166 ? 20.744 -6.906 -37.242 1.00 80.81 166 LYS A CA 1
ATOM 1250 C C . LYS A 1 166 ? 20.066 -6.975 -38.612 1.00 80.81 166 LYS A C 1
ATOM 1252 O O . LYS A 1 166 ? 20.078 -8.034 -39.230 1.00 80.81 166 LYS A O 1
ATOM 1257 N N . GLU A 1 167 ? 19.510 -5.860 -39.083 1.00 80.88 167 GLU A N 1
ATOM 1258 C CA . GLU A 1 167 ? 18.935 -5.747 -40.429 1.00 80.88 167 GLU A CA 1
ATOM 1259 C C . GLU A 1 167 ? 20.005 -5.938 -41.504 1.00 80.88 167 GLU A C 1
ATOM 1261 O O . GLU A 1 167 ? 19.822 -6.759 -42.397 1.00 80.88 167 GLU A O 1
ATOM 1266 N N . TRP A 1 168 ? 21.157 -5.271 -41.361 1.00 79.19 168 TRP A N 1
ATOM 1267 C CA . TRP A 1 168 ? 22.271 -5.394 -42.302 1.00 79.19 168 TRP A CA 1
ATOM 1268 C C . TRP A 1 168 ? 22.771 -6.841 -42.442 1.00 79.19 168 TRP A C 1
ATOM 1270 O O . TRP A 1 168 ? 22.961 -7.316 -43.562 1.00 79.19 168 TRP A O 1
ATOM 1280 N N . LEU A 1 169 ? 22.910 -7.566 -41.323 1.00 78.75 169 LEU A N 1
ATOM 1281 C CA . LEU A 1 169 ? 23.288 -8.986 -41.316 1.00 78.75 169 LEU A CA 1
ATOM 1282 C C . LEU A 1 169 ? 22.215 -9.910 -41.910 1.00 78.75 169 LEU A C 1
ATOM 1284 O O . LEU A 1 169 ? 22.560 -10.968 -42.419 1.00 78.75 169 LEU A O 1
ATOM 1288 N N . GLY A 1 170 ? 20.933 -9.544 -41.831 1.00 74.25 170 GLY A N 1
ATOM 1289 C CA . GLY A 1 170 ? 19.830 -10.334 -42.394 1.00 74.25 170 GLY A CA 1
ATOM 1290 C C . GLY A 1 170 ? 19.664 -10.187 -43.910 1.00 74.25 170 GLY A C 1
ATOM 1291 O O . GLY A 1 170 ? 18.972 -10.992 -44.526 1.00 74.25 170 GLY A O 1
ATOM 1292 N N . THR A 1 171 ? 20.278 -9.162 -44.504 1.00 72.69 171 THR A N 1
ATOM 1293 C CA . THR A 1 171 ? 20.355 -8.951 -45.961 1.00 72.69 171 THR A CA 1
ATOM 1294 C C . THR A 1 171 ? 21.551 -9.628 -46.638 1.00 72.69 171 THR A C 1
ATOM 1296 O O . THR A 1 171 ? 21.658 -9.549 -47.863 1.00 72.69 171 THR A O 1
ATOM 1299 N N . PHE A 1 172 ? 22.438 -10.262 -45.868 1.00 52.56 172 PHE A N 1
ATOM 1300 C CA . PHE A 1 172 ? 23.535 -11.100 -46.365 1.00 52.56 172 PHE A CA 1
ATOM 1301 C C . PHE A 1 172 ? 23.101 -12.565 -46.469 1.00 52.56 172 PHE A C 1
ATOM 1303 O O . PHE A 1 172 ? 23.587 -13.243 -47.402 1.00 52.56 172 PHE A O 1
#

Solvent-accessible surface area (backbone atoms only — not comparable to full-atom values): 9923 Å² total; per-residue (Å²): 134,77,94,68,64,64,74,91,34,72,63,53,75,67,61,80,59,66,29,68,58,50,47,52,50,54,51,49,45,73,78,53,67,84,86,53,64,70,64,50,51,44,51,50,49,38,49,51,44,46,64,73,39,59,63,63,41,49,51,43,48,58,47,43,40,83,37,54,50,58,72,60,49,50,52,29,50,76,65,74,66,56,48,64,54,52,49,50,45,48,30,62,28,40,68,34,37,59,59,40,46,54,54,42,68,72,49,89,24,75,54,43,43,56,51,45,75,68,61,76,50,54,61,66,58,30,51,54,44,65,55,35,42,38,95,82,35,53,88,49,80,88,77,43,82,38,62,31,85,83,60,40,68,70,59,47,52,53,50,53,54,55,51,53,54,53,54,59,62,70,76,108